Protein AF-A0A3D2JYX2-F1 (afdb_monomer_lite)

pLDDT: mean 95.69, std 4.82, range [62.22, 98.81]

Structure (mmCIF, N/CA/C/O backbone):
data_AF-A0A3D2JYX2-F1
#
_entry.id   AF-A0A3D2JYX2-F1
#
loop_
_atom_site.group_PDB
_atom_site.id
_atom_site.type_symbol
_atom_site.label_atom_id
_atom_site.label_alt_id
_atom_site.label_comp_id
_atom_site.label_asym_id
_atom_site.label_entity_id
_atom_site.label_seq_id
_atom_site.pdbx_PDB_ins_code
_atom_site.Cartn_x
_atom_site.Cartn_y
_atom_site.Cartn_z
_atom_site.occupancy
_atom_site.B_iso_or_equiv
_atom_site.auth_seq_id
_atom_site.auth_comp_id
_atom_site.auth_asym_id
_atom_site.auth_atom_id
_atom_site.pdbx_PDB_model_num
ATOM 1 N N . THR A 1 1 ? -21.319 0.648 23.312 1.00 62.22 1 THR A N 1
ATOM 2 C CA . THR A 1 1 ? -19.966 1.245 23.393 1.00 62.22 1 THR A CA 1
ATOM 3 C C . THR A 1 1 ? -19.353 1.214 22.010 1.00 62.22 1 THR A C 1
ATOM 5 O O . THR A 1 1 ? -19.536 0.214 21.325 1.00 62.22 1 THR A O 1
ATOM 8 N N . LYS A 1 2 ? -18.713 2.293 21.545 1.00 72.31 2 LYS A N 1
ATOM 9 C CA . LYS A 1 2 ? -18.040 2.293 20.235 1.00 72.31 2 LYS A CA 1
ATOM 10 C C . LYS A 1 2 ? -16.861 1.310 20.276 1.00 72.31 2 LYS A C 1
ATOM 12 O O . LYS A 1 2 ? -16.102 1.321 21.240 1.00 72.31 2 LYS A O 1
ATOM 17 N N . THR A 1 3 ? -16.742 0.431 19.281 1.00 85.88 3 THR A N 1
ATOM 18 C CA . THR A 1 3 ? -15.654 -0.558 19.218 1.00 85.88 3 THR A CA 1
ATOM 19 C C . THR A 1 3 ? -14.364 0.118 18.773 1.00 85.88 3 THR A C 1
ATOM 21 O O . THR A 1 3 ? -14.318 0.692 17.687 1.00 85.88 3 THR A O 1
ATOM 24 N N . ARG A 1 4 ? -13.319 0.023 19.596 1.00 93.50 4 ARG A N 1
ATOM 25 C CA . ARG A 1 4 ?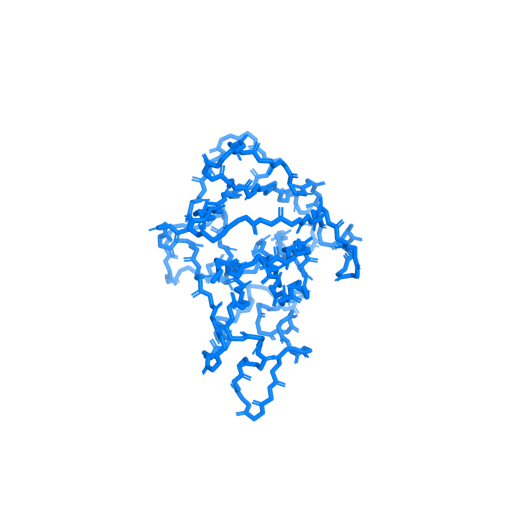 -11.962 0.442 19.233 1.00 93.50 4 ARG A CA 1
ATOM 26 C C . ARG A 1 4 ? -11.274 -0.662 18.444 1.00 93.50 4 ARG A C 1
ATOM 28 O O . ARG A 1 4 ? -11.486 -1.850 18.707 1.00 93.50 4 ARG A O 1
ATOM 35 N N . LEU A 1 5 ? -10.443 -0.270 17.488 1.00 96.25 5 LEU A N 1
ATOM 36 C CA . LEU A 1 5 ? -9.697 -1.200 16.647 1.00 96.25 5 LEU A CA 1
ATOM 37 C C . LEU A 1 5 ? -8.205 -0.938 16.794 1.00 96.25 5 LEU A C 1
ATOM 39 O O . LEU A 1 5 ? -7.778 0.213 16.802 1.00 96.25 5 LEU A O 1
ATOM 43 N N . ARG A 1 6 ? -7.408 -2.000 16.878 1.00 97.56 6 ARG A N 1
ATOM 44 C CA . ARG A 1 6 ? -5.966 -1.920 16.674 1.00 97.56 6 ARG A CA 1
ATOM 45 C C . ARG A 1 6 ? -5.701 -1.991 15.176 1.00 97.56 6 ARG A C 1
ATOM 47 O O . ARG A 1 6 ? -6.161 -2.930 14.528 1.00 97.56 6 ARG A O 1
ATOM 54 N N . VAL A 1 7 ? -4.988 -1.001 14.655 1.00 98.19 7 VAL A N 1
ATOM 55 C CA . VAL A 1 7 ? -4.578 -0.873 13.255 1.00 98.19 7 VAL A CA 1
ATOM 56 C C . VAL A 1 7 ? -3.090 -1.163 13.162 1.00 98.19 7 VAL A C 1
ATOM 58 O O . VAL A 1 7 ? -2.307 -0.505 13.845 1.00 98.19 7 VAL A O 1
ATOM 61 N N . GLN A 1 8 ? -2.712 -2.108 12.307 1.00 98.56 8 GLN A N 1
ATOM 62 C CA . GLN A 1 8 ? -1.318 -2.432 12.008 1.00 98.56 8 GLN A CA 1
ATOM 63 C C . GLN A 1 8 ? -1.048 -2.248 10.517 1.00 98.56 8 GLN A C 1
ATOM 65 O O . GLN A 1 8 ? -1.792 -2.773 9.690 1.00 98.56 8 GLN A O 1
ATOM 70 N N . VAL A 1 9 ? 0.001 -1.505 10.171 1.00 98.75 9 VAL A N 1
ATOM 71 C CA . VAL A 1 9 ? 0.367 -1.181 8.785 1.00 98.75 9 VAL A CA 1
ATOM 72 C C . VAL A 1 9 ? 1.719 -1.801 8.456 1.00 98.75 9 VAL A C 1
ATOM 74 O O . VAL A 1 9 ? 2.708 -1.532 9.133 1.00 98.75 9 VAL A O 1
ATOM 77 N N . SER A 1 10 ? 1.762 -2.599 7.393 1.00 98.56 10 SER A N 1
ATOM 78 C CA . SER A 1 10 ? 2.963 -3.285 6.892 1.00 98.56 10 SER A CA 1
ATOM 79 C C . SER A 1 10 ? 3.120 -3.061 5.390 1.00 98.56 10 SER A C 1
ATOM 81 O O . SER A 1 10 ? 2.122 -2.937 4.676 1.00 98.56 10 SER A O 1
ATOM 83 N N . VAL A 1 11 ? 4.359 -3.021 4.901 1.00 98.69 11 VAL A N 1
ATOM 84 C CA . VAL A 1 11 ? 4.650 -3.026 3.460 1.00 98.69 11 VAL A CA 1
ATOM 85 C C . VAL A 1 11 ? 4.907 -4.464 3.042 1.00 98.69 11 VAL A C 1
ATOM 87 O O . VAL A 1 11 ? 5.780 -5.113 3.599 1.00 98.69 11 VAL A O 1
ATOM 90 N N . ILE A 1 12 ? 4.134 -4.972 2.086 1.00 97.75 12 ILE A N 1
ATOM 91 C CA . ILE A 1 12 ? 4.269 -6.345 1.583 1.00 97.75 12 ILE A CA 1
ATOM 92 C C . ILE A 1 12 ? 5.290 -6.411 0.446 1.00 97.75 12 ILE A C 1
ATOM 94 O O . ILE A 1 12 ? 5.991 -7.409 0.313 1.00 97.75 12 ILE A O 1
ATOM 98 N N . GLY A 1 13 ? 5.362 -5.366 -0.379 1.00 98.06 13 GLY A N 1
ATOM 99 C CA . GLY A 1 13 ? 6.227 -5.361 -1.551 1.00 98.06 13 GLY A CA 1
ATOM 100 C C . GLY A 1 13 ? 6.408 -3.981 -2.168 1.00 98.06 13 GLY A C 1
ATOM 101 O O . GLY A 1 13 ? 5.573 -3.087 -2.006 1.00 98.06 13 GLY A O 1
ATOM 102 N N . VAL A 1 14 ? 7.524 -3.843 -2.878 1.00 98.38 14 VAL A N 1
ATOM 103 C CA . VAL A 1 14 ? 7.863 -2.738 -3.778 1.00 98.38 14 VAL A CA 1
ATOM 104 C C . VAL A 1 14 ? 8.552 -3.374 -4.979 1.00 98.38 14 VAL A C 1
ATOM 106 O O . VAL A 1 14 ? 9.649 -3.904 -4.838 1.00 98.38 14 VAL A O 1
ATOM 109 N N . GLY A 1 15 ? 7.904 -3.371 -6.140 1.00 96.69 15 GLY A N 1
ATOM 110 C CA . GLY A 1 15 ? 8.415 -4.023 -7.350 1.00 96.69 15 GLY A CA 1
ATOM 111 C C . GLY A 1 15 ? 8.859 -3.058 -8.448 1.00 96.69 15 GLY A C 1
ATOM 112 O O . GLY A 1 15 ? 8.929 -3.454 -9.607 1.00 96.69 15 GLY A O 1
ATOM 113 N N . ILE A 1 16 ? 9.178 -1.806 -8.102 1.00 96.38 16 ILE A N 1
ATOM 114 C CA . ILE A 1 16 ? 9.657 -0.824 -9.081 1.00 96.38 16 ILE A CA 1
ATOM 115 C C . ILE A 1 16 ? 11.067 -1.209 -9.533 1.00 96.38 16 ILE A C 1
ATOM 117 O O . ILE A 1 16 ? 12.036 -1.016 -8.793 1.00 96.38 16 ILE A O 1
ATOM 121 N N . THR A 1 17 ? 11.201 -1.707 -10.760 1.00 95.25 17 THR A N 1
ATOM 122 C CA . THR A 1 17 ? 12.507 -1.964 -11.378 1.00 95.25 17 THR A CA 1
ATOM 123 C C . THR A 1 17 ? 12.551 -1.494 -12.824 1.00 95.25 17 THR A C 1
ATOM 125 O O . THR A 1 17 ? 11.527 -1.464 -13.503 1.00 95.25 17 THR A O 1
ATOM 128 N N . ASP A 1 18 ? 13.747 -1.217 -13.340 1.00 93.00 18 ASP A N 1
ATOM 129 C CA . ASP A 1 18 ? 13.944 -1.120 -14.789 1.00 93.00 18 ASP A CA 1
ATOM 130 C C . ASP A 1 18 ? 14.075 -2.510 -15.449 1.00 93.00 18 ASP A C 1
ATOM 132 O O . ASP A 1 18 ? 14.002 -3.559 -14.797 1.00 93.00 18 ASP A O 1
ATOM 136 N N . GLN A 1 19 ? 14.288 -2.501 -16.767 1.00 91.31 19 GLN A N 1
ATOM 137 C CA . GLN A 1 19 ? 14.507 -3.695 -17.590 1.00 91.31 19 GLN A CA 1
ATOM 138 C C . GLN A 1 19 ? 15.790 -4.469 -17.249 1.00 91.31 19 GLN A C 1
ATOM 140 O O . GLN A 1 19 ? 15.948 -5.605 -17.686 1.00 91.31 19 GLN A O 1
ATOM 145 N N . TYR A 1 20 ? 16.710 -3.864 -16.494 1.00 95.12 20 TYR A N 1
ATOM 146 C CA . TYR A 1 20 ? 17.970 -4.470 -16.063 1.00 95.12 20 TYR A CA 1
ATOM 147 C C . TYR A 1 20 ? 17.905 -4.987 -14.619 1.00 95.12 20 TYR A C 1
ATOM 149 O O . TYR A 1 20 ? 18.909 -5.470 -14.097 1.00 95.12 20 TYR A O 1
ATOM 157 N N . GLY A 1 21 ? 16.744 -4.880 -13.962 1.00 93.94 21 GLY A N 1
ATOM 158 C CA . GLY A 1 21 ? 16.556 -5.305 -12.576 1.00 93.94 21 GLY A CA 1
ATOM 159 C C . GLY A 1 21 ? 17.072 -4.309 -11.543 1.00 93.94 21 GLY A C 1
ATOM 160 O O . GLY A 1 21 ? 17.153 -4.646 -10.363 1.00 93.94 21 GLY A O 1
ATOM 161 N N . ARG A 1 22 ? 17.405 -3.074 -11.937 1.00 96.44 22 ARG A N 1
ATOM 162 C CA . ARG A 1 22 ? 17.732 -2.025 -10.970 1.00 96.44 22 ARG A CA 1
ATOM 163 C C . ARG A 1 22 ? 16.465 -1.615 -10.237 1.00 96.44 22 ARG A C 1
ATOM 165 O O . ARG A 1 22 ? 15.513 -1.163 -10.867 1.00 96.44 22 ARG A O 1
ATOM 172 N N . GLU A 1 23 ? 16.479 -1.725 -8.914 1.00 97.31 23 GLU A N 1
ATOM 173 C CA . GLU A 1 23 ? 15.350 -1.311 -8.085 1.00 97.31 23 GLU A CA 1
ATOM 174 C C . GLU A 1 23 ? 15.298 0.208 -7.884 1.00 97.31 23 GLU A C 1
ATOM 176 O O . GLU A 1 23 ? 16.330 0.885 -7.777 1.00 97.31 23 GLU A O 1
ATOM 181 N N . TYR A 1 24 ? 14.080 0.732 -7.753 1.00 97.94 24 TYR A N 1
ATOM 182 C CA . TYR A 1 24 ? 13.820 2.132 -7.447 1.00 97.94 24 TYR A CA 1
ATOM 183 C C . TYR A 1 24 ? 12.956 2.280 -6.192 1.00 97.94 24 TYR A C 1
ATOM 185 O O . TYR A 1 24 ? 12.090 1.447 -5.923 1.00 97.94 24 TYR A O 1
ATOM 193 N N . PRO A 1 25 ? 13.193 3.330 -5.388 1.00 98.44 25 PRO A N 1
ATOM 194 C CA . PRO A 1 25 ? 12.526 3.449 -4.105 1.00 98.44 25 PRO A CA 1
ATOM 195 C C . PRO A 1 25 ? 11.094 3.962 -4.254 1.00 98.44 25 PRO A C 1
ATOM 197 O O . PRO A 1 25 ? 10.865 5.008 -4.858 1.00 98.44 25 PRO A O 1
ATOM 200 N N . ALA A 1 26 ? 10.132 3.301 -3.620 1.00 98.62 26 ALA A N 1
ATOM 201 C CA . ALA A 1 26 ? 8.809 3.867 -3.381 1.00 98.62 26 ALA A CA 1
ATOM 202 C C . ALA A 1 26 ? 8.828 4.741 -2.118 1.00 98.62 26 ALA A C 1
ATOM 204 O O . ALA A 1 26 ? 9.670 4.570 -1.234 1.00 98.62 26 ALA A O 1
ATOM 205 N N . ARG A 1 27 ? 7.868 5.660 -2.001 1.00 98.81 27 ARG A N 1
ATOM 206 C CA . ARG A 1 27 ? 7.565 6.375 -0.758 1.00 98.81 27 ARG A CA 1
ATOM 207 C C . ARG A 1 27 ? 6.071 6.358 -0.496 1.00 98.81 27 ARG A C 1
ATOM 209 O O . ARG A 1 27 ? 5.307 6.759 -1.369 1.00 98.81 27 ARG A O 1
ATOM 216 N N . SER A 1 28 ? 5.668 5.957 0.705 1.00 98.75 28 SER A N 1
ATOM 217 C CA . SER A 1 28 ? 4.262 5.753 1.052 1.00 98.75 28 SER A CA 1
ATOM 218 C C . SER A 1 28 ? 3.866 6.330 2.409 1.00 98.75 28 SER A C 1
ATOM 220 O O . SER A 1 28 ? 4.690 6.518 3.312 1.00 98.75 28 SER A O 1
ATOM 222 N N . TYR A 1 29 ? 2.574 6.630 2.526 1.00 98.75 29 TYR A N 1
ATOM 223 C CA . TYR A 1 29 ? 1.951 7.260 3.678 1.00 98.75 29 TYR A CA 1
ATOM 224 C C . TYR A 1 29 ? 0.551 6.693 3.928 1.00 98.75 29 TYR A C 1
ATOM 226 O O . TYR A 1 29 ? -0.169 6.320 2.999 1.00 98.75 29 TYR A O 1
ATOM 234 N N . ILE A 1 30 ? 0.144 6.729 5.194 1.00 98.50 30 ILE A N 1
ATOM 235 C CA . ILE A 1 30 ? -1.241 6.543 5.627 1.00 98.50 30 ILE A CA 1
ATOM 236 C C . ILE A 1 30 ? -1.690 7.813 6.342 1.00 98.50 30 ILE A C 1
ATOM 238 O O . ILE A 1 30 ? -0.952 8.382 7.141 1.00 98.50 30 ILE A O 1
ATOM 242 N N . HIS A 1 31 ? -2.904 8.266 6.061 1.00 98.38 31 HIS A N 1
ATOM 243 C CA . HIS A 1 31 ? -3.535 9.382 6.750 1.00 98.38 31 HIS A CA 1
ATOM 244 C C . HIS A 1 31 ? -4.628 8.886 7.674 1.00 98.38 31 HIS A C 1
ATOM 246 O O . HIS A 1 31 ? -5.498 8.132 7.245 1.00 98.38 31 HIS A O 1
ATOM 252 N N . TYR A 1 32 ? -4.634 9.400 8.895 1.00 97.94 32 TYR A N 1
ATOM 253 C CA . TYR A 1 32 ? -5.719 9.240 9.854 1.00 97.94 32 TYR A CA 1
ATOM 254 C C . TYR A 1 32 ? -6.445 10.580 9.963 1.00 97.94 32 TYR A C 1
ATOM 256 O O . TYR A 1 32 ? -5.800 11.601 10.196 1.00 97.94 32 TYR A O 1
ATOM 264 N N . SER A 1 33 ? -7.767 10.610 9.806 1.00 97.62 33 SER A N 1
ATOM 265 C CA . SER A 1 33 ? -8.584 11.816 10.027 1.00 97.62 33 SER A CA 1
ATOM 266 C C . SER A 1 33 ? -8.283 12.567 11.331 1.00 97.62 33 SER A C 1
ATOM 268 O O . SER A 1 33 ? -8.387 13.789 11.352 1.00 97.62 33 SER A O 1
ATOM 270 N N . SER A 1 34 ? -7.869 11.869 12.389 1.00 96.06 34 SER A N 1
ATOM 271 C CA . SER A 1 34 ? -7.530 12.456 13.689 1.00 96.06 34 SER A CA 1
ATOM 272 C C . SER A 1 34 ? -6.076 12.917 13.845 1.00 96.06 34 SER A C 1
ATOM 274 O O . SER A 1 34 ? -5.769 13.582 14.834 1.00 96.06 34 SER A O 1
ATOM 276 N N . GLN A 1 35 ? -5.162 12.557 12.934 1.00 95.12 35 GLN A N 1
ATOM 277 C CA . GLN A 1 35 ? -3.713 12.807 13.087 1.00 95.12 35 GLN A CA 1
ATOM 278 C C . GLN A 1 35 ? -3.025 13.372 11.837 1.00 95.12 35 GLN A C 1
ATOM 280 O O . GLN A 1 35 ? -1.893 13.841 11.921 1.00 95.12 35 GLN A O 1
ATOM 285 N N . GLY A 1 36 ? -3.672 13.333 10.675 1.00 97.75 36 GLY A N 1
ATOM 286 C CA . GLY A 1 36 ? -3.053 13.700 9.408 1.00 97.75 36 GLY A CA 1
ATOM 287 C C . GLY A 1 36 ? -2.216 12.573 8.797 1.00 97.75 36 GLY A C 1
ATOM 288 O O . GLY A 1 36 ? -2.380 11.392 9.117 1.00 97.75 36 GLY A O 1
ATOM 289 N N . TRP A 1 37 ? -1.334 12.949 7.867 1.00 98.31 37 TRP A N 1
ATOM 290 C CA . TRP A 1 37 ? -0.459 12.034 7.130 1.00 98.31 37 TRP A CA 1
ATOM 291 C C . TRP A 1 37 ? 0.710 11.548 7.989 1.00 98.31 37 TRP A C 1
ATOM 293 O O . TRP A 1 37 ? 1.476 12.347 8.524 1.00 98.31 37 TRP A O 1
ATOM 303 N N . LYS A 1 38 ? 0.904 10.232 8.036 1.00 98.00 38 LYS A N 1
ATOM 304 C CA . LYS A 1 38 ? 2.056 9.563 8.635 1.00 98.00 38 LYS A CA 1
ATOM 305 C C . LYS A 1 38 ? 2.832 8.804 7.570 1.00 98.00 38 LYS A C 1
ATOM 307 O O . LYS A 1 38 ? 2.262 8.092 6.746 1.00 98.00 38 LYS A O 1
ATOM 312 N N . HIS A 1 39 ? 4.148 8.978 7.599 1.00 98.44 39 HIS A N 1
ATOM 313 C CA . HIS A 1 39 ? 5.074 8.226 6.761 1.00 98.44 39 HIS A CA 1
ATOM 314 C C . HIS A 1 39 ? 5.057 6.742 7.140 1.00 98.44 39 HIS A C 1
ATOM 316 O O . HIS A 1 39 ? 5.055 6.415 8.325 1.00 98.44 39 HIS A O 1
ATOM 322 N N . VAL A 1 40 ? 5.026 5.868 6.133 1.00 98.50 40 VAL A N 1
ATOM 323 C CA . VAL A 1 40 ? 5.079 4.412 6.311 1.00 98.50 40 VAL A CA 1
ATOM 324 C C . VAL A 1 40 ? 6.442 3.897 5.874 1.00 98.50 40 VAL A C 1
ATOM 326 O O . VAL A 1 40 ? 7.174 3.353 6.687 1.00 98.50 40 VAL A O 1
ATOM 329 N N . PHE A 1 41 ? 6.820 4.103 4.611 1.00 98.69 41 PHE A N 1
ATOM 330 C CA . PHE A 1 41 ? 8.047 3.523 4.065 1.00 98.69 41 PHE A CA 1
ATOM 331 C C . PHE A 1 41 ? 8.698 4.424 3.019 1.00 98.69 41 PHE A C 1
ATOM 333 O O . PHE A 1 41 ? 8.021 5.176 2.316 1.00 98.69 41 PHE A O 1
ATOM 340 N N . THR A 1 42 ? 10.029 4.405 2.964 1.00 98.69 42 THR A N 1
ATOM 341 C CA . THR A 1 42 ? 10.818 4.901 1.829 1.00 98.69 42 THR A CA 1
ATOM 342 C C . THR A 1 42 ? 11.902 3.868 1.560 1.00 98.69 42 THR A C 1
ATOM 344 O O . THR A 1 42 ? 12.748 3.668 2.429 1.00 98.69 42 THR A O 1
ATOM 347 N N . GLY A 1 43 ? 11.895 3.235 0.393 1.00 98.56 43 GLY A N 1
ATOM 348 C CA . GLY A 1 43 ? 12.878 2.201 0.074 1.00 98.56 43 GLY A CA 1
ATOM 349 C C . GLY A 1 43 ? 12.508 1.369 -1.146 1.00 98.56 43 GLY A C 1
ATOM 350 O O . GLY A 1 43 ? 11.450 1.570 -1.746 1.00 98.56 43 GLY A O 1
ATOM 351 N N . THR A 1 44 ? 13.406 0.469 -1.524 1.00 98.56 44 THR A N 1
ATOM 352 C CA . THR A 1 44 ? 13.266 -0.457 -2.653 1.00 98.56 44 THR A CA 1
ATOM 353 C C . THR A 1 44 ? 12.704 -1.815 -2.217 1.00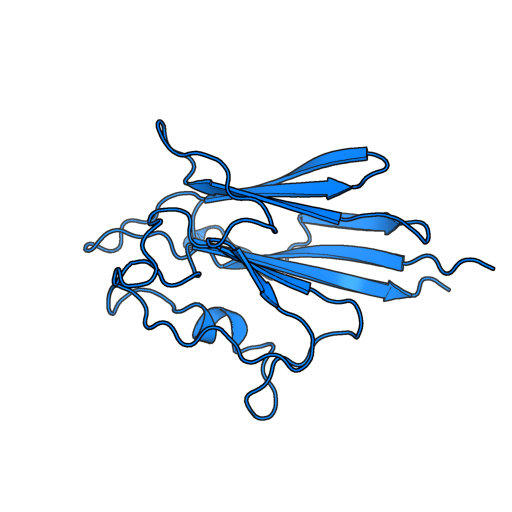 98.56 44 THR A C 1
ATOM 355 O O . THR A 1 44 ? 12.506 -2.055 -1.024 1.00 98.56 44 THR A O 1
ATOM 358 N N . GLY A 1 45 ? 12.455 -2.712 -3.179 1.00 97.62 45 GLY A N 1
ATOM 359 C CA . GLY A 1 45 ? 11.950 -4.067 -2.931 1.00 97.62 45 GLY A CA 1
ATOM 360 C C . GLY A 1 45 ? 12.821 -4.882 -1.980 1.00 97.62 45 GLY A C 1
ATOM 361 O O . GLY A 1 45 ? 12.314 -5.425 -1.001 1.00 97.62 45 GLY A O 1
ATOM 362 N N . SER A 1 46 ? 14.138 -4.883 -2.191 1.00 97.69 46 SER A N 1
ATOM 363 C CA . SER A 1 46 ? 15.103 -5.570 -1.320 1.00 97.69 46 SER A CA 1
ATOM 364 C C . SER A 1 46 ? 15.149 -5.059 0.126 1.00 97.69 46 SER A C 1
ATOM 366 O O . SER A 1 46 ? 15.699 -5.732 0.996 1.00 97.69 46 SER A O 1
ATOM 368 N N . GLN A 1 47 ? 14.570 -3.887 0.405 1.00 98.44 47 GLN A N 1
ATOM 369 C CA . GLN A 1 47 ? 14.513 -3.289 1.741 1.00 98.44 47 GLN A CA 1
ATOM 370 C C . GLN A 1 47 ? 13.184 -3.555 2.463 1.00 98.44 47 GLN A C 1
ATOM 372 O O . GLN A 1 47 ? 13.007 -3.106 3.598 1.00 98.44 47 GLN A O 1
ATOM 377 N N . VAL A 1 48 ? 12.235 -4.237 1.817 1.00 98.44 48 VAL A N 1
ATOM 378 C CA . VAL A 1 48 ? 10.939 -4.563 2.414 1.00 98.44 48 VAL A CA 1
ATOM 379 C C . VAL A 1 48 ? 11.089 -5.716 3.404 1.00 98.44 48 VAL A C 1
ATOM 381 O O . VAL A 1 48 ? 11.510 -6.812 3.044 1.00 98.44 48 VAL A O 1
ATOM 384 N N . ASP A 1 49 ? 10.657 -5.479 4.642 1.00 97.88 49 ASP A N 1
ATOM 385 C CA . ASP A 1 49 ? 10.384 -6.525 5.626 1.00 97.88 49 ASP A CA 1
ATOM 386 C C . ASP A 1 49 ? 8.861 -6.643 5.822 1.00 97.88 49 ASP A C 1
ATOM 388 O O . ASP A 1 49 ? 8.263 -5.801 6.504 1.00 97.88 49 ASP A O 1
ATOM 392 N N . PRO A 1 50 ? 8.207 -7.679 5.259 1.00 96.56 50 PRO A N 1
ATOM 393 C CA . PRO A 1 50 ? 6.756 -7.833 5.344 1.00 96.56 50 PRO A CA 1
ATOM 394 C C . PRO A 1 50 ? 6.260 -8.188 6.751 1.00 96.56 50 PRO A C 1
ATOM 396 O O . PRO A 1 50 ? 5.049 -8.204 6.987 1.00 96.56 50 PRO A O 1
ATOM 399 N N . THR A 1 51 ? 7.165 -8.486 7.688 1.00 96.31 51 THR A N 1
ATOM 400 C CA . THR A 1 51 ? 6.834 -8.757 9.091 1.00 96.31 51 THR A CA 1
ATOM 401 C C . THR A 1 51 ? 6.885 -7.503 9.965 1.00 96.31 51 THR A C 1
ATOM 403 O O . THR A 1 51 ? 6.360 -7.514 11.080 1.00 96.31 51 THR A O 1
ATOM 406 N N . HIS A 1 52 ? 7.456 -6.406 9.458 1.00 97.94 52 HIS A N 1
ATOM 407 C CA . HIS A 1 52 ? 7.564 -5.150 10.185 1.00 97.94 52 HIS A CA 1
ATOM 408 C C . HIS A 1 52 ? 6.261 -4.341 10.136 1.00 97.94 52 HIS A C 1
ATOM 410 O O . HIS A 1 52 ? 5.689 -4.084 9.071 1.00 97.94 52 HIS A O 1
ATOM 416 N N . PHE A 1 53 ? 5.818 -3.871 11.304 1.00 98.31 53 PHE A N 1
ATOM 417 C CA . PHE A 1 53 ? 4.717 -2.918 11.417 1.00 98.31 53 PHE A CA 1
ATOM 418 C C . PHE A 1 53 ? 5.263 -1.492 11.537 1.00 98.31 53 PHE A C 1
ATOM 420 O O . PHE A 1 53 ? 5.751 -1.088 12.589 1.00 98.31 53 PHE A O 1
ATOM 427 N N . TYR A 1 54 ? 5.136 -0.716 10.462 1.00 97.88 54 TYR A N 1
ATOM 42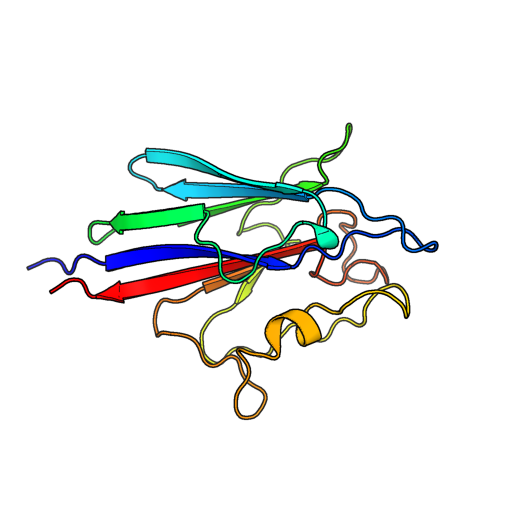8 C CA . TYR A 1 54 ? 5.519 0.703 10.411 1.00 97.88 54 TYR A CA 1
ATOM 429 C C . TYR A 1 54 ? 4.533 1.607 11.167 1.00 97.88 54 TYR A C 1
ATOM 431 O O . TYR A 1 54 ? 4.847 2.737 11.552 1.00 97.88 54 TYR A O 1
ATOM 439 N N . ASP A 1 55 ? 3.317 1.111 11.389 1.00 97.94 55 ASP A N 1
ATOM 440 C CA . ASP A 1 55 ? 2.368 1.703 12.317 1.00 97.94 55 ASP A CA 1
ATOM 441 C C . ASP A 1 55 ? 1.635 0.608 13.080 1.00 97.94 55 ASP A C 1
ATOM 443 O O . ASP A 1 55 ? 1.245 -0.406 12.502 1.00 97.94 55 ASP A O 1
ATOM 447 N N . ASP A 1 56 ? 1.441 0.832 14.372 1.00 97.88 56 ASP A N 1
ATOM 448 C CA . ASP A 1 56 ? 0.712 -0.055 15.265 1.00 97.88 56 ASP A CA 1
ATOM 449 C C . ASP A 1 56 ? 0.067 0.796 16.359 1.00 97.88 56 ASP A C 1
ATOM 451 O O . ASP A 1 56 ? 0.754 1.391 17.193 1.00 97.88 56 ASP A O 1
ATOM 455 N N . ARG A 1 57 ? -1.258 0.933 16.312 1.00 95.94 57 ARG A N 1
ATOM 456 C CA . ARG A 1 57 ? -1.988 1.836 17.209 1.00 95.94 57 ARG A CA 1
ATOM 457 C C . ARG A 1 57 ? -3.428 1.414 17.422 1.00 95.94 57 ARG A C 1
ATOM 459 O O . ARG A 1 57 ? -3.970 0.622 16.662 1.00 95.94 57 ARG A O 1
ATOM 466 N N . ILE A 1 58 ? -4.077 2.033 18.402 1.00 97.25 58 ILE A N 1
ATOM 467 C CA . ILE A 1 58 ? -5.526 1.947 18.599 1.00 97.25 58 ILE A CA 1
ATOM 468 C C . ILE A 1 58 ? -6.187 3.171 17.958 1.00 97.25 58 ILE A C 1
ATOM 470 O O . ILE A 1 58 ? -5.708 4.291 18.130 1.00 97.25 58 ILE A O 1
ATOM 474 N N . VAL A 1 59 ? -7.282 2.955 17.231 1.00 95.69 59 VAL A N 1
ATOM 475 C CA . VAL A 1 59 ? -8.136 4.009 16.671 1.00 95.69 59 VAL A CA 1
ATOM 476 C C . VAL A 1 59 ? -9.559 3.895 17.208 1.00 95.69 59 VAL A C 1
ATOM 478 O O . VAL A 1 59 ? -10.058 2.800 17.501 1.00 95.69 59 VAL A O 1
ATOM 481 N N . GLU A 1 60 ? -10.215 5.044 17.317 1.00 94.19 60 GLU A N 1
ATOM 482 C CA . GLU A 1 60 ? -11.616 5.141 17.709 1.00 94.19 60 GLU A CA 1
ATOM 483 C C . GLU A 1 60 ? -12.550 4.834 16.531 1.00 94.19 60 GLU A C 1
ATOM 485 O O . GLU A 1 60 ? -12.197 4.978 15.357 1.00 94.19 60 GLU A O 1
ATOM 490 N N . ALA A 1 61 ? -13.782 4.417 16.834 1.00 91.38 61 ALA A N 1
ATOM 491 C CA . ALA A 1 61 ? -14.769 4.176 15.788 1.00 91.38 61 ALA A CA 1
ATOM 492 C C . ALA A 1 61 ? -15.107 5.476 15.037 1.00 91.38 61 ALA A C 1
ATOM 494 O O . ALA A 1 61 ? -15.446 6.489 15.656 1.00 91.38 61 ALA A O 1
ATOM 495 N N . GLY A 1 62 ? -15.097 5.405 13.704 1.00 91.81 62 GLY A N 1
ATOM 496 C CA . GLY A 1 62 ? -15.314 6.549 12.811 1.00 91.81 62 GLY A CA 1
ATOM 497 C C . GLY A 1 62 ? -14.028 7.134 12.220 1.00 91.81 62 GLY A C 1
ATOM 498 O O . GLY A 1 62 ? -14.114 8.020 11.375 1.00 91.81 62 GLY A O 1
ATOM 499 N N . GLU A 1 63 ? -12.855 6.630 12.615 1.00 94.81 63 GLU A N 1
ATOM 500 C CA . GLU A 1 63 ? -11.582 7.015 12.005 1.00 94.81 63 GLU A CA 1
ATOM 501 C C . GLU A 1 63 ? -11.581 6.717 10.497 1.00 94.81 63 GLU A C 1
ATOM 503 O O . GLU A 1 63 ? -11.853 5.594 10.067 1.00 94.81 63 GLU A O 1
ATOM 508 N N . THR A 1 64 ? -11.259 7.726 9.688 1.00 95.50 64 THR A N 1
ATOM 509 C CA . THR A 1 64 ? -11.097 7.571 8.239 1.00 95.50 64 THR A CA 1
ATOM 510 C C . THR A 1 64 ? -9.624 7.438 7.892 1.00 95.50 64 THR A C 1
ATOM 512 O O . THR A 1 64 ? -8.816 8.310 8.222 1.00 95.50 64 THR A O 1
ATOM 515 N N . LEU A 1 65 ? -9.299 6.368 7.170 1.00 96.75 65 LEU A N 1
ATOM 516 C CA . LEU A 1 65 ? -7.971 6.111 6.629 1.00 96.75 65 LEU A CA 1
ATOM 517 C C . LEU A 1 65 ? -7.897 6.523 5.160 1.00 96.75 65 LEU A C 1
ATOM 519 O O . LEU A 1 65 ? -8.816 6.242 4.393 1.00 96.75 65 LEU A O 1
ATOM 523 N N . ARG A 1 66 ? -6.790 7.155 4.769 1.00 98.06 66 ARG A N 1
ATOM 524 C CA . ARG A 1 66 ? -6.428 7.377 3.359 1.00 98.06 66 ARG A CA 1
ATOM 525 C C . ARG A 1 66 ? -5.011 6.894 3.102 1.00 98.06 66 ARG A C 1
ATOM 527 O O . ARG A 1 66 ? -4.209 6.802 4.031 1.00 98.06 66 ARG A O 1
ATOM 534 N N . PHE A 1 67 ? -4.704 6.618 1.845 1.00 98.62 67 PHE A N 1
ATOM 535 C CA . PHE A 1 67 ? -3.386 6.174 1.403 1.00 98.62 67 PHE A CA 1
ATOM 536 C C . PHE A 1 67 ? -2.814 7.152 0.381 1.00 98.62 67 PHE A C 1
ATOM 538 O O . PHE A 1 67 ? -3.562 7.747 -0.396 1.00 98.62 67 PHE A O 1
ATOM 545 N N . ALA A 1 68 ? -1.491 7.304 0.391 1.00 98.69 68 ALA A N 1
ATOM 546 C CA . ALA A 1 68 ? -0.760 7.984 -0.665 1.00 98.69 68 ALA A CA 1
ATOM 547 C C . ALA A 1 68 ? 0.595 7.318 -0.906 1.00 98.69 68 ALA A C 1
ATOM 549 O O . ALA A 1 68 ? 1.283 6.946 0.048 1.00 98.69 68 ALA A O 1
ATOM 550 N N . ALA A 1 69 ? 1.021 7.242 -2.163 1.00 98.69 69 ALA A N 1
ATOM 551 C CA . ALA A 1 69 ? 2.373 6.825 -2.509 1.00 98.69 69 ALA A CA 1
ATOM 552 C C . ALA A 1 69 ? 2.895 7.481 -3.788 1.00 98.69 69 ALA A C 1
ATOM 554 O O . ALA A 1 69 ? 2.127 7.989 -4.599 1.00 98.69 69 ALA A O 1
ATOM 555 N N . LYS A 1 70 ? 4.218 7.482 -3.951 1.00 98.44 70 LYS A N 1
ATOM 556 C CA . LYS A 1 70 ? 4.921 7.944 -5.153 1.00 98.44 70 LYS A CA 1
ATOM 557 C C . LYS A 1 70 ? 6.199 7.144 -5.377 1.00 98.44 70 LYS A C 1
ATOM 559 O O . LYS A 1 70 ? 6.798 6.664 -4.413 1.00 98.44 70 LYS A O 1
ATOM 564 N N . LEU A 1 71 ? 6.681 7.112 -6.615 1.00 98.19 71 LEU A N 1
ATOM 565 C CA . LEU A 1 71 ? 8.088 6.825 -6.882 1.00 98.19 71 LEU A CA 1
ATOM 566 C C . LEU A 1 71 ? 8.940 7.931 -6.236 1.00 98.19 71 LEU A C 1
ATOM 568 O O . LEU A 1 71 ? 8.700 9.125 -6.441 1.00 98.19 71 LEU A O 1
ATOM 572 N N . TYR A 1 72 ? 9.931 7.566 -5.425 1.00 98.06 72 TYR A N 1
ATOM 573 C CA . TYR A 1 72 ? 10.790 8.502 -4.702 1.00 98.06 72 TYR A CA 1
ATOM 574 C C . TYR A 1 72 ? 11.922 9.038 -5.588 1.00 98.06 72 TYR A C 1
ATOM 576 O O . TYR A 1 72 ? 13.109 8.863 -5.328 1.00 98.06 72 TYR A O 1
ATOM 584 N N . MET A 1 73 ? 11.520 9.725 -6.656 1.00 96.50 73 MET A N 1
ATOM 585 C CA . MET A 1 73 ? 12.388 10.444 -7.581 1.00 96.50 73 MET A CA 1
ATOM 586 C C . MET A 1 73 ? 11.787 11.817 -7.913 1.00 96.50 73 MET A C 1
ATOM 588 O O . MET A 1 73 ? 10.599 12.081 -7.680 1.00 96.50 73 MET A O 1
ATOM 592 N N . GLY A 1 74 ? 12.623 12.720 -8.430 1.00 94.94 74 GLY A N 1
ATOM 593 C CA . GLY A 1 74 ? 12.164 14.011 -8.946 1.00 94.94 74 GLY A CA 1
ATOM 594 C C . GLY A 1 74 ? 11.180 13.824 -10.105 1.00 94.94 74 GLY A C 1
ATOM 595 O O . GLY A 1 74 ? 11.345 12.913 -10.907 1.00 94.94 74 GLY A O 1
ATOM 596 N N . GLY A 1 75 ? 10.147 14.669 -10.176 1.00 92.56 75 GLY A N 1
ATOM 597 C CA . GLY A 1 75 ? 9.151 14.648 -11.258 1.00 92.56 75 GLY A CA 1
ATOM 598 C C . GLY A 1 75 ? 7.953 13.709 -11.059 1.00 92.56 75 GLY A C 1
ATOM 599 O O . GLY A 1 75 ? 6.994 13.811 -11.815 1.00 92.56 75 GLY A O 1
ATOM 600 N N . TYR A 1 76 ? 7.956 12.854 -10.029 1.00 95.62 76 TYR A N 1
ATOM 601 C CA . TYR A 1 76 ? 6.843 11.937 -9.749 1.00 95.62 76 TYR A CA 1
ATOM 602 C C . TYR A 1 76 ? 5.882 12.484 -8.683 1.00 95.62 76 TYR A C 1
ATOM 604 O O . TYR A 1 76 ? 6.303 12.915 -7.597 1.00 95.62 76 TYR A O 1
ATOM 612 N N . ASN A 1 77 ? 4.587 12.434 -9.004 1.00 96.50 77 ASN A N 1
ATOM 613 C CA . ASN A 1 77 ? 3.480 12.876 -8.153 1.00 96.50 77 ASN A CA 1
ATOM 614 C C . ASN A 1 77 ? 3.006 11.769 -7.202 1.00 96.50 77 ASN A C 1
ATOM 616 O O . ASN A 1 77 ? 3.339 10.600 -7.375 1.00 96.50 77 ASN A O 1
ATOM 620 N N . TYR A 1 78 ? 2.224 12.157 -6.192 1.00 98.06 78 TYR A N 1
ATOM 621 C CA . TYR A 1 78 ? 1.520 11.205 -5.337 1.00 98.06 78 TYR A CA 1
ATOM 622 C C . TYR A 1 78 ? 0.261 10.672 -6.023 1.00 98.06 78 TYR A C 1
ATOM 624 O O . TYR A 1 78 ? -0.513 11.441 -6.592 1.00 98.06 78 TYR A O 1
ATOM 632 N N . PHE A 1 79 ? 0.039 9.370 -5.878 1.00 98.38 79 PHE A N 1
ATOM 633 C CA . PHE A 1 79 ? -1.228 8.700 -6.129 1.00 98.38 79 PHE A CA 1
ATOM 634 C C . PHE A 1 79 ? -1.911 8.399 -4.800 1.00 98.38 79 PHE A C 1
ATOM 636 O O . PHE A 1 79 ? -1.260 7.975 -3.845 1.00 98.38 79 PHE A O 1
ATOM 643 N N . TYR A 1 80 ? -3.218 8.628 -4.750 1.00 98.25 80 TYR A N 1
ATOM 644 C CA . TYR A 1 80 ? -4.066 8.468 -3.567 1.00 98.25 80 TYR A CA 1
ATOM 645 C C . TYR A 1 80 ? -5.004 7.271 -3.736 1.00 98.25 80 TYR A C 1
ATOM 647 O O . TYR A 1 80 ? -5.154 6.770 -4.847 1.00 98.25 80 TYR A O 1
ATOM 655 N N . ASN A 1 81 ? -5.667 6.809 -2.672 1.00 96.75 81 ASN A N 1
ATOM 656 C CA . ASN A 1 81 ? -6.566 5.646 -2.756 1.00 96.75 81 ASN A CA 1
ATOM 657 C C . ASN A 1 81 ? -7.738 5.808 -3.744 1.00 96.75 81 ASN A C 1
ATOM 659 O O . ASN A 1 81 ? -8.339 4.808 -4.120 1.00 96.75 81 ASN A O 1
ATOM 663 N N . GLU A 1 82 ? -8.082 7.030 -4.149 1.00 95.94 82 GLU A N 1
ATOM 664 C CA . GLU A 1 82 ? -9.087 7.319 -5.180 1.00 95.94 82 GLU A CA 1
ATOM 665 C C . GLU A 1 82 ? -8.500 7.404 -6.601 1.00 95.94 82 GLU A C 1
ATOM 667 O O . GLU A 1 82 ? -9.241 7.559 -7.568 1.00 95.94 82 GLU A O 1
ATOM 672 N N . SER A 1 83 ? -7.174 7.348 -6.748 1.00 97.12 83 SER A N 1
ATOM 673 C CA . SER A 1 83 ? -6.517 7.381 -8.056 1.00 97.12 83 SER A CA 1
ATOM 674 C C . SER A 1 83 ? -6.714 6.054 -8.785 1.00 97.12 83 SER A C 1
ATOM 676 O O . SER A 1 83 ? -6.596 4.997 -8.177 1.00 97.12 83 SER A O 1
ATOM 678 N N . ASN A 1 84 ? -6.891 6.092 -10.109 1.00 95.81 84 ASN A N 1
ATOM 679 C CA . ASN A 1 84 ? -6.972 4.878 -10.943 1.00 95.81 84 ASN A CA 1
ATOM 680 C C . ASN A 1 84 ? -5.723 3.981 -10.832 1.00 95.81 84 ASN A C 1
ATOM 682 O O . ASN A 1 84 ? -5.779 2.783 -11.086 1.00 95.81 84 ASN A O 1
ATOM 686 N N . ASN A 1 85 ? -4.607 4.582 -10.430 1.00 97.25 85 ASN A N 1
ATOM 687 C CA . ASN A 1 85 ? -3.325 3.958 -10.140 1.00 97.25 85 ASN A CA 1
ATOM 688 C C . ASN A 1 85 ? -3.285 3.153 -8.837 1.00 97.25 85 ASN A C 1
ATOM 690 O O . ASN A 1 85 ? -2.276 2.515 -8.562 1.00 97.25 85 ASN A O 1
ATOM 694 N N . VAL A 1 86 ? -4.329 3.204 -8.009 1.00 98.12 86 VAL A N 1
ATOM 695 C CA . VAL A 1 86 ? -4.372 2.502 -6.727 1.00 98.12 86 VAL A CA 1
ATOM 696 C C . VAL A 1 86 ? -5.589 1.600 -6.685 1.00 98.12 86 VAL A C 1
ATOM 698 O O . VAL A 1 86 ? -6.731 2.045 -6.783 1.00 98.12 86 VAL A O 1
ATOM 701 N N . LYS A 1 87 ? -5.348 0.310 -6.463 1.00 97.81 87 LYS A N 1
ATOM 702 C CA . LYS A 1 87 ? -6.395 -0.663 -6.190 1.00 97.81 87 LYS A CA 1
ATOM 703 C C . LYS A 1 87 ? -6.500 -0.901 -4.690 1.00 97.81 87 LYS A C 1
ATOM 705 O O . LYS A 1 87 ? -5.544 -1.328 -4.045 1.00 97.81 87 LYS A O 1
ATOM 710 N N . VAL A 1 88 ? -7.686 -0.636 -4.151 1.00 98.25 88 VAL A N 1
ATOM 711 C CA . VAL A 1 88 ? -8.046 -0.933 -2.761 1.00 98.25 88 VAL A CA 1
ATOM 712 C C . VAL A 1 88 ? -8.708 -2.307 -2.723 1.00 98.25 88 VAL A C 1
ATOM 714 O O . VAL A 1 88 ? -9.840 -2.461 -3.175 1.00 98.25 88 VAL A O 1
ATOM 717 N N . LEU A 1 89 ? -7.992 -3.299 -2.210 1.00 98.44 89 LEU A N 1
ATOM 718 C CA . LEU A 1 89 ? -8.399 -4.701 -2.166 1.00 98.44 89 LEU A CA 1
ATOM 719 C C . LEU A 1 89 ? -8.872 -5.082 -0.762 1.00 98.44 89 LEU A C 1
ATOM 721 O O . LEU A 1 89 ? -8.281 -4.674 0.241 1.00 98.44 89 LEU A O 1
ATOM 725 N N . LYS A 1 90 ? -9.925 -5.891 -0.695 1.00 98.50 90 LYS A N 1
ATOM 726 C CA . LYS A 1 90 ? -10.590 -6.335 0.533 1.00 98.50 90 LYS A CA 1
ATOM 727 C C . LYS A 1 90 ? -10.708 -7.856 0.569 1.00 98.50 90 LYS A C 1
ATOM 729 O O . LYS A 1 90 ? -10.407 -8.562 -0.395 1.00 98.50 90 LYS A O 1
ATOM 734 N N . ASN A 1 91 ? -11.159 -8.376 1.708 1.00 98.56 91 ASN A N 1
ATOM 735 C CA . ASN A 1 91 ? -11.454 -9.797 1.850 1.00 98.56 91 ASN A CA 1
ATOM 736 C C . ASN A 1 91 ? -12.430 -10.284 0.759 1.00 98.56 91 ASN A C 1
ATOM 738 O O . ASN A 1 91 ? -13.494 -9.699 0.566 1.00 98.56 91 ASN A O 1
ATOM 742 N N . GLY A 1 92 ? -12.088 -11.385 0.091 1.00 98.44 92 GLY A N 1
ATOM 743 C CA . GLY A 1 92 ? -12.880 -11.992 -0.978 1.00 98.44 92 GLY A CA 1
ATOM 744 C C . GLY A 1 92 ? -12.595 -11.464 -2.388 1.00 98.44 92 GLY A C 1
ATOM 745 O O . GLY A 1 92 ? -13.060 -12.086 -3.348 1.00 98.44 92 GLY A O 1
ATOM 746 N N . ASP A 1 93 ? -11.819 -10.386 -2.531 1.00 98.56 93 ASP A N 1
ATOM 747 C CA . ASP A 1 93 ? -11.412 -9.877 -3.842 1.00 98.56 93 ASP A CA 1
ATOM 748 C C . ASP A 1 93 ? -10.416 -10.822 -4.528 1.00 98.56 93 ASP A C 1
ATOM 750 O O . ASP A 1 93 ? -9.713 -11.614 -3.890 1.00 98.56 93 ASP A O 1
ATOM 754 N N . LEU A 1 94 ? -10.346 -10.726 -5.856 1.00 97.94 94 LEU A N 1
ATOM 755 C CA . LEU A 1 94 ? -9.284 -11.358 -6.633 1.00 97.94 94 LEU A CA 1
ATOM 756 C C . LEU A 1 94 ? -8.006 -10.507 -6.544 1.00 97.94 94 LEU A C 1
ATOM 758 O O . LEU A 1 94 ? -8.098 -9.277 -6.662 1.00 97.94 94 LEU A O 1
ATOM 762 N N . PRO A 1 95 ? -6.817 -11.123 -6.388 1.00 96.12 95 PRO A N 1
ATOM 763 C CA . PRO A 1 95 ? -5.563 -10.391 -6.535 1.00 96.12 95 PRO A CA 1
ATOM 764 C C . PRO A 1 95 ? -5.466 -9.773 -7.946 1.00 96.12 95 PRO A C 1
ATOM 766 O O . PRO A 1 95 ? -6.091 -10.291 -8.880 1.00 96.12 95 PRO A O 1
ATOM 769 N N . PRO A 1 96 ? -4.718 -8.667 -8.138 1.00 94.12 96 PRO A N 1
ATOM 770 C CA . PRO A 1 96 ? -4.444 -8.141 -9.472 1.00 94.12 96 PRO A CA 1
ATOM 771 C C . PRO A 1 96 ? -3.834 -9.232 -10.355 1.00 94.12 96 PRO A C 1
ATOM 773 O O . PRO A 1 96 ? -2.970 -9.977 -9.904 1.00 94.12 96 PRO A O 1
ATOM 776 N N . ASN A 1 97 ? -4.311 -9.343 -11.593 1.00 90.00 97 ASN A N 1
ATOM 777 C CA . ASN A 1 97 ? -3.879 -10.363 -12.550 1.00 90.00 97 ASN A CA 1
ATOM 778 C C . ASN A 1 97 ? -2.961 -9.799 -13.644 1.00 90.00 97 ASN A C 1
ATOM 780 O O . ASN A 1 97 ? -2.694 -10.490 -14.625 1.00 90.00 97 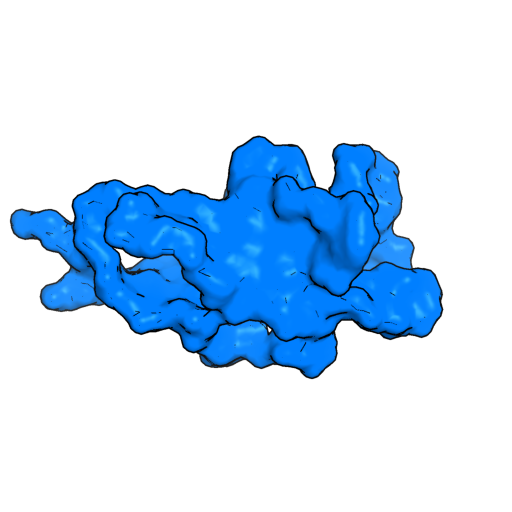ASN A O 1
ATOM 784 N N . ASN A 1 98 ? -2.514 -8.550 -13.495 1.00 88.75 98 ASN A N 1
ATOM 785 C CA . ASN A 1 98 ? -1.516 -7.949 -14.363 1.00 88.75 98 ASN A CA 1
ATOM 786 C C . ASN A 1 98 ? -0.237 -8.793 -14.305 1.00 88.75 98 ASN A C 1
ATOM 788 O O . ASN A 1 98 ? 0.242 -9.136 -13.221 1.00 88.75 98 ASN A O 1
ATOM 792 N N . ALA A 1 99 ? 0.290 -9.153 -15.473 1.00 85.31 99 ALA A N 1
ATOM 793 C CA . ALA A 1 99 ? 1.621 -9.732 -15.552 1.00 85.31 99 ALA A CA 1
ATOM 794 C C . ALA A 1 99 ? 2.647 -8.665 -15.160 1.00 85.31 99 ALA A C 1
ATOM 796 O O . ALA A 1 99 ? 2.429 -7.485 -15.429 1.00 85.31 99 ALA A O 1
ATOM 797 N N . ALA A 1 100 ? 3.755 -9.087 -14.558 1.00 85.19 100 ALA A N 1
ATOM 798 C CA . ALA A 1 100 ? 4.858 -8.176 -14.313 1.00 85.19 100 ALA A CA 1
ATOM 799 C C . ALA A 1 100 ? 5.453 -7.699 -15.650 1.00 85.19 100 ALA A C 1
ATOM 801 O O . ALA A 1 100 ? 5.508 -8.469 -16.618 1.00 85.19 100 ALA A O 1
ATOM 802 N N . GLY A 1 101 ? 5.902 -6.446 -15.706 1.00 82.50 101 GLY A N 1
ATOM 803 C CA . G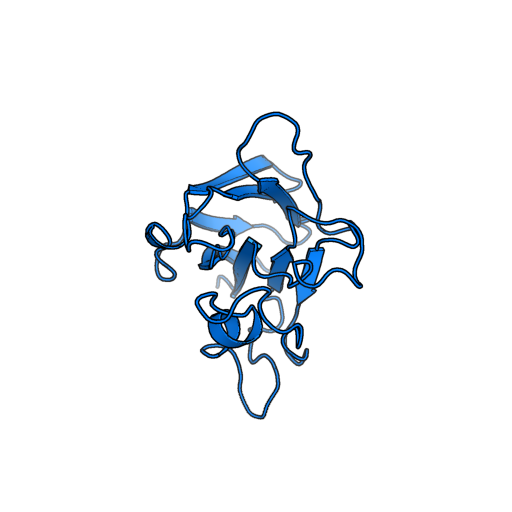LY A 1 101 ? 6.451 -5.856 -16.926 1.00 82.50 101 GLY A CA 1
ATOM 804 C C . GLY A 1 101 ? 7.690 -6.574 -17.483 1.00 82.50 101 GLY A C 1
ATOM 805 O O . GLY A 1 101 ? 7.888 -6.597 -18.699 1.00 82.50 101 GLY A O 1
ATOM 806 N N . TYR A 1 102 ? 8.496 -7.198 -16.619 1.00 86.69 102 TYR A N 1
ATOM 807 C CA . TYR A 1 102 ? 9.667 -8.002 -16.987 1.00 86.69 102 TYR A CA 1
ATOM 808 C C . TYR A 1 102 ? 9.723 -9.325 -16.212 1.00 86.69 102 TYR A C 1
ATOM 810 O O . TYR A 1 102 ? 9.231 -9.432 -15.094 1.00 86.69 102 TYR A O 1
ATOM 818 N N . SER A 1 103 ? 10.386 -10.344 -16.768 1.00 87.88 103 SER A N 1
ATOM 819 C CA . SER A 1 103 ? 10.407 -11.703 -16.197 1.00 87.88 103 SER A CA 1
ATOM 820 C C . SER A 1 103 ? 11.099 -11.831 -14.836 1.00 87.88 103 SER A C 1
ATOM 822 O O . SER A 1 103 ? 10.895 -12.825 -14.147 1.00 87.88 103 SER A O 1
ATOM 824 N N . HIS A 1 104 ? 11.961 -10.882 -14.464 1.00 88.69 104 HIS A N 1
ATOM 825 C CA . HIS A 1 104 ? 12.631 -10.856 -13.157 1.00 88.69 104 HIS A CA 1
ATOM 826 C C . HIS A 1 104 ? 11.803 -10.172 -12.066 1.00 88.69 104 HIS A C 1
ATOM 828 O O . HIS A 1 104 ? 12.182 -10.223 -10.898 1.00 88.69 104 HIS A O 1
ATOM 834 N N . GLN A 1 105 ? 10.712 -9.498 -12.431 1.00 91.62 105 GLN A N 1
ATOM 835 C CA . GLN A 1 105 ? 9.870 -8.779 -11.487 1.00 91.62 105 GLN A CA 1
ATOM 836 C C . GLN A 1 105 ? 8.904 -9.729 -10.782 1.00 91.62 105 GLN A C 1
ATOM 838 O O . GLN A 1 105 ? 8.371 -10.664 -11.375 1.00 91.62 105 GLN A O 1
ATOM 843 N N . THR A 1 106 ? 8.667 -9.461 -9.498 1.00 93.88 106 THR A N 1
ATOM 844 C CA . THR A 1 106 ? 7.629 -10.145 -8.722 1.00 93.88 106 THR A CA 1
ATOM 845 C C . THR A 1 106 ? 6.298 -9.456 -8.968 1.00 93.88 106 THR A C 1
ATOM 847 O O . THR A 1 106 ? 6.145 -8.295 -8.595 1.00 93.88 106 THR A O 1
ATOM 850 N N . SER A 1 107 ? 5.338 -10.182 -9.539 1.00 95.56 107 SER A N 1
ATOM 851 C CA . SER A 1 107 ? 3.989 -9.672 -9.791 1.00 95.56 107 SER A CA 1
ATOM 852 C C . SER A 1 107 ? 3.252 -9.296 -8.503 1.00 95.56 107 SER A C 1
ATOM 854 O O . SER A 1 107 ? 3.472 -9.875 -7.431 1.00 95.56 107 SER A O 1
ATOM 856 N N . ALA A 1 108 ? 2.269 -8.398 -8.609 1.00 96.31 108 ALA A N 1
ATOM 857 C CA . ALA A 1 108 ? 1.356 -8.119 -7.501 1.00 96.31 108 ALA A CA 1
ATOM 858 C C . ALA A 1 108 ? 0.668 -9.399 -6.979 1.00 96.31 108 ALA A C 1
ATOM 860 O O . ALA A 1 108 ? 0.534 -9.584 -5.770 1.00 96.31 108 ALA A O 1
ATOM 861 N N . ALA A 1 109 ? 0.281 -10.326 -7.863 1.00 96.12 109 ALA A N 1
ATOM 862 C CA . ALA A 1 109 ? -0.296 -11.612 -7.465 1.00 96.12 109 ALA A CA 1
ATOM 863 C C . ALA A 1 109 ? 0.668 -12.461 -6.617 1.00 96.12 109 ALA A C 1
ATOM 865 O O . ALA A 1 109 ? 0.243 -13.096 -5.649 1.00 96.12 109 ALA A O 1
ATOM 866 N N . GLU A 1 110 ? 1.959 -12.464 -6.949 1.00 96.62 110 GLU A N 1
ATOM 867 C CA . GLU A 1 110 ? 2.979 -13.204 -6.204 1.00 96.62 110 GLU A CA 1
ATOM 868 C C . GLU A 1 110 ? 3.231 -12.610 -4.820 1.00 96.62 110 GLU A C 1
ATOM 870 O O . GLU A 1 110 ? 3.270 -13.370 -3.848 1.00 96.62 110 GLU A O 1
ATOM 875 N N . PHE A 1 111 ? 3.301 -11.280 -4.698 1.00 97.50 111 PHE A N 1
ATOM 876 C CA . PHE A 1 111 ? 3.364 -10.610 -3.392 1.00 97.50 111 PHE A CA 1
ATOM 877 C C . PHE A 1 111 ? 2.159 -10.957 -2.510 1.00 97.50 111 PHE A C 1
ATOM 879 O O . PHE A 1 111 ? 2.290 -11.130 -1.298 1.00 97.50 111 PHE A O 1
ATOM 886 N N . LEU A 1 112 ? 0.975 -11.091 -3.112 1.00 97.75 112 LEU A N 1
ATOM 887 C CA . LEU A 1 112 ? -0.267 -11.378 -2.396 1.00 97.75 112 LEU A CA 1
ATOM 888 C C . LEU A 1 112 ? -0.503 -12.863 -2.116 1.00 97.75 112 LEU A C 1
ATOM 890 O O . LEU A 1 112 ? -1.405 -13.186 -1.342 1.00 97.75 112 LEU A O 1
ATOM 894 N N . ARG A 1 113 ? 0.304 -13.769 -2.678 1.00 97.44 113 ARG A N 1
ATOM 895 C CA . ARG A 1 113 ? 0.143 -15.226 -2.543 1.00 97.44 113 ARG A CA 1
ATOM 896 C C . ARG A 1 113 ? -0.048 -15.709 -1.096 1.00 97.44 113 ARG A C 1
ATOM 898 O O . ARG A 1 113 ? -0.933 -16.541 -0.897 1.00 97.44 113 ARG A O 1
ATOM 905 N N . PRO A 1 114 ? 0.682 -15.208 -0.074 1.00 97.81 114 PRO A N 1
ATOM 906 C CA . PRO A 1 114 ? 0.473 -15.628 1.318 1.00 97.81 114 PRO A CA 1
ATOM 907 C C . PRO A 1 114 ? -0.920 -15.299 1.874 1.00 97.81 114 PRO A C 1
ATOM 909 O O . PRO A 1 114 ? -1.340 -15.873 2.876 1.00 97.81 114 PRO A O 1
ATOM 912 N N . TYR A 1 115 ? -1.636 -14.375 1.232 1.00 97.94 115 TYR A N 1
ATOM 913 C CA . TYR A 1 115 ? -2.956 -13.899 1.631 1.00 97.94 115 TYR A CA 1
ATOM 914 C C . TYR A 1 115 ? -4.073 -14.451 0.747 1.00 97.94 115 TYR A C 1
ATOM 916 O O . TYR A 1 115 ? -5.208 -14.001 0.864 1.00 97.94 115 TYR A O 1
ATOM 924 N N . VAL A 1 116 ? -3.789 -15.412 -0.136 1.00 98.12 116 VAL A N 1
ATOM 925 C CA . VAL A 1 116 ? -4.782 -16.014 -1.030 1.00 98.12 116 VAL A CA 1
ATOM 926 C C . VAL A 1 116 ? -5.195 -17.393 -0.517 1.00 98.12 116 VAL A C 1
ATOM 928 O O . VAL A 1 116 ? -4.365 -18.265 -0.272 1.00 98.12 116 VAL A O 1
ATOM 931 N N . LYS A 1 117 ? -6.506 -17.625 -0.420 1.00 98.25 117 LYS A N 1
ATOM 932 C CA . LYS A 1 117 ? -7.109 -18.938 -0.163 1.00 98.25 117 LYS A CA 1
ATOM 933 C C . LYS A 1 117 ? -8.224 -19.177 -1.171 1.00 98.25 117 LYS A C 1
ATOM 935 O O . LYS A 1 117 ? -9.102 -18.336 -1.341 1.00 98.25 117 LYS A O 1
ATOM 940 N N . ASN A 1 118 ? -8.207 -20.332 -1.838 1.00 97.00 118 ASN A N 1
ATOM 941 C CA . ASN A 1 118 ? -9.191 -20.690 -2.869 1.00 97.00 118 ASN A CA 1
ATOM 942 C C . ASN A 1 118 ? -9.313 -19.624 -3.982 1.00 97.00 118 ASN A C 1
ATOM 944 O O . ASN A 1 118 ? -10.413 -19.281 -4.409 1.00 97.00 118 ASN A O 1
ATOM 948 N N . GLY A 1 119 ? -8.177 -19.058 -4.407 1.00 96.50 119 GLY A N 1
ATOM 949 C CA . GLY A 1 119 ? -8.105 -18.064 -5.485 1.00 96.50 119 GLY A CA 1
ATOM 950 C C . GLY A 1 119 ? -8.552 -16.645 -5.114 1.00 96.50 119 GLY A C 1
ATOM 951 O O . GLY A 1 119 ? -8.515 -15.766 -5.968 1.00 96.50 119 GLY A O 1
ATOM 952 N N . LYS A 1 120 ? -8.953 -16.400 -3.862 1.00 98.38 120 LYS A N 1
ATOM 953 C CA . LYS A 1 120 ? -9.391 -15.087 -3.369 1.00 98.38 120 LYS A CA 1
ATOM 954 C C . LYS A 1 120 ? -8.561 -14.639 -2.179 1.00 98.38 120 LYS A C 1
ATOM 956 O O . LYS A 1 120 ? -8.022 -15.473 -1.451 1.00 98.38 120 LYS A O 1
ATOM 961 N N . LEU A 1 121 ? -8.487 -13.332 -1.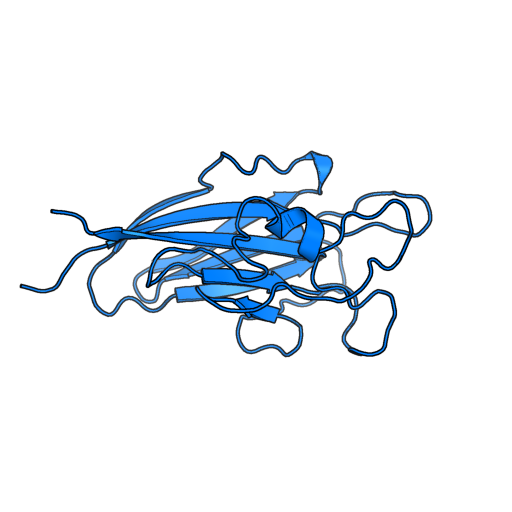958 1.00 98.50 121 LEU A N 1
ATOM 962 C CA . LEU A 1 121 ? -7.857 -12.770 -0.770 1.00 98.50 121 LEU A CA 1
ATOM 963 C C . LEU A 1 121 ? -8.619 -13.205 0.489 1.00 98.50 121 LEU A C 1
ATOM 965 O O . LEU A 1 121 ? -9.829 -13.016 0.588 1.00 98.50 121 LEU A O 1
ATOM 969 N N . ALA A 1 122 ? -7.902 -13.791 1.441 1.00 98.38 122 ALA A N 1
ATOM 970 C CA . ALA A 1 122 ? -8.384 -14.223 2.744 1.00 98.38 122 ALA A CA 1
ATOM 971 C C . ALA A 1 122 ? -7.860 -13.256 3.811 1.00 98.38 122 ALA A C 1
ATOM 973 O O . ALA A 1 122 ? -6.817 -13.482 4.427 1.00 98.38 122 ALA A O 1
ATOM 974 N N . LEU A 1 123 ? -8.580 -12.151 3.989 1.00 98.38 123 LEU A N 1
ATOM 975 C CA . LEU A 1 123 ? -8.222 -11.058 4.893 1.00 98.38 123 LEU A CA 1
ATOM 976 C C . LEU A 1 123 ? -9.241 -10.945 6.036 1.00 98.38 123 LEU A C 1
ATOM 978 O O . LEU A 1 123 ? -10.347 -11.487 5.963 1.00 98.38 123 LEU A O 1
ATOM 982 N N . GLY A 1 124 ? -8.892 -10.219 7.099 1.00 97.75 124 GLY A N 1
ATOM 983 C CA . GLY A 1 124 ? -9.861 -9.821 8.116 1.00 97.75 124 GLY A CA 1
ATOM 984 C C . GLY A 1 124 ? -11.018 -8.999 7.520 1.00 97.75 124 GLY A C 1
ATOM 985 O O . GLY A 1 124 ? -10.885 -8.407 6.450 1.00 97.75 124 GLY A O 1
ATOM 986 N N . PRO A 1 125 ? -12.171 -8.914 8.207 1.00 95.69 125 PRO A N 1
ATOM 987 C CA . PRO A 1 125 ? -13.375 -8.265 7.672 1.00 95.69 125 PRO A CA 1
ATOM 988 C C . PRO A 1 125 ? -13.211 -6.765 7.385 1.00 95.69 125 PRO A C 1
ATOM 990 O O . PRO A 1 125 ? -13.996 -6.205 6.625 1.00 95.69 125 PRO A O 1
ATOM 993 N N . LEU A 1 126 ? -12.224 -6.119 8.007 1.00 95.94 126 LEU A N 1
ATOM 994 C CA . LEU A 1 126 ? -11.895 -4.708 7.798 1.00 95.94 126 LEU A CA 1
ATOM 995 C C . LEU A 1 126 ? -10.496 -4.514 7.206 1.00 95.94 126 LEU A C 1
ATOM 997 O O . LEU A 1 126 ? -10.124 -3.381 6.924 1.00 95.94 126 LEU A O 1
ATOM 1001 N N . ASP A 1 127 ? -9.731 -5.592 7.031 1.00 98.44 127 ASP A N 1
ATOM 1002 C CA . ASP A 1 127 ? -8.382 -5.528 6.481 1.00 98.44 127 ASP A CA 1
ATOM 1003 C C . ASP A 1 127 ? -8.432 -5.035 5.034 1.00 98.44 127 ASP A C 1
ATOM 1005 O O . ASP A 1 127 ? -9.328 -5.386 4.258 1.00 98.44 127 ASP A O 1
ATOM 1009 N N . VAL A 1 128 ? -7.443 -4.223 4.675 1.00 98.38 128 VAL A N 1
ATOM 1010 C CA . VAL A 1 128 ? -7.335 -3.611 3.353 1.00 98.38 128 VAL A CA 1
ATOM 1011 C C . VAL A 1 128 ? -5.912 -3.741 2.847 1.00 98.38 128 VAL A C 1
ATOM 1013 O O . VAL A 1 128 ? -4.954 -3.526 3.590 1.00 98.38 128 VAL A O 1
ATOM 1016 N N . ILE A 1 129 ? -5.786 -4.034 1.558 1.00 98.75 129 ILE A N 1
ATOM 1017 C CA . ILE A 1 129 ? -4.531 -3.929 0.826 1.00 98.75 129 ILE A CA 1
ATOM 1018 C C . ILE A 1 129 ? -4.627 -2.770 -0.165 1.00 98.75 129 ILE A C 1
ATOM 1020 O O . ILE A 1 129 ? -5.587 -2.682 -0.927 1.00 98.75 129 ILE A O 1
ATOM 1024 N N . TYR A 1 130 ? -3.623 -1.900 -0.174 1.00 98.69 130 TYR A N 1
ATOM 1025 C CA . TYR A 1 130 ? -3.417 -0.911 -1.229 1.00 98.69 130 TYR A CA 1
ATOM 1026 C C . TYR A 1 130 ? -2.334 -1.439 -2.161 1.00 98.69 130 TYR A C 1
ATOM 1028 O O . TYR A 1 130 ? -1.205 -1.615 -1.715 1.00 98.69 130 TYR A O 1
ATOM 1036 N N . ALA A 1 131 ? -2.677 -1.701 -3.419 1.00 98.44 131 ALA A N 1
ATOM 1037 C CA . ALA A 1 131 ? -1.733 -2.061 -4.473 1.00 98.44 131 ALA A CA 1
ATOM 1038 C C . ALA A 1 131 ? -1.675 -0.907 -5.474 1.00 98.44 131 ALA A C 1
ATOM 1040 O O . ALA A 1 131 ? -2.712 -0.524 -6.020 1.00 98.44 131 ALA A O 1
ATOM 1041 N N . ALA A 1 132 ? -0.503 -0.308 -5.658 1.00 98.31 132 ALA A N 1
ATOM 1042 C CA . ALA A 1 132 ? -0.354 0.908 -6.441 1.00 98.31 132 ALA A CA 1
ATOM 1043 C C . ALA A 1 132 ? 0.634 0.739 -7.592 1.00 98.31 132 ALA A C 1
ATOM 1045 O O . ALA A 1 132 ? 1.650 0.068 -7.451 1.00 98.31 132 ALA A O 1
ATOM 1046 N N . GLU A 1 133 ? 0.319 1.410 -8.694 1.00 97.75 133 GLU A N 1
ATOM 1047 C CA . GLU A 1 133 ? 1.180 1.697 -9.835 1.00 97.75 133 GLU A CA 1
ATOM 1048 C C . GLU A 1 133 ? 1.656 3.153 -9.727 1.00 97.75 133 GLU A C 1
ATOM 1050 O O . GLU A 1 133 ? 0.835 4.069 -9.659 1.00 97.75 133 GLU A O 1
ATOM 1055 N N . LEU A 1 134 ? 2.963 3.394 -9.706 1.00 97.69 134 LEU A N 1
ATOM 1056 C CA . LEU A 1 134 ? 3.567 4.699 -9.428 1.00 97.69 134 LEU A CA 1
ATOM 1057 C C . LEU A 1 134 ? 4.331 5.281 -10.621 1.00 97.69 134 LEU A C 1
ATOM 1059 O O . LEU A 1 134 ? 4.754 6.441 -10.547 1.00 97.69 134 LEU A O 1
ATOM 1063 N N . THR A 1 135 ? 4.517 4.514 -11.695 1.00 95.25 135 THR A N 1
ATOM 1064 C CA . THR A 1 135 ? 5.343 4.906 -12.842 1.00 95.25 135 THR A CA 1
ATOM 1065 C C . THR A 1 135 ? 4.546 5.128 -14.129 1.00 95.25 135 THR A C 1
ATOM 1067 O O . THR A 1 135 ? 4.940 5.972 -14.936 1.00 95.25 135 THR A O 1
ATOM 1070 N N . HIS A 1 136 ? 3.382 4.491 -14.291 1.00 93.38 136 HIS A N 1
ATOM 1071 C CA . HIS A 1 136 ? 2.551 4.592 -15.498 1.00 93.38 136 HIS A CA 1
ATOM 1072 C C . HIS A 1 136 ? 1.100 4.982 -15.197 1.00 93.38 136 HIS A C 1
ATOM 1074 O O . HIS A 1 136 ? 0.484 4.489 -14.265 1.00 93.38 136 HIS A O 1
ATOM 1080 N N . SER A 1 137 ? 0.493 5.839 -16.023 1.00 90.88 137 SER A N 1
ATOM 1081 C CA . SER A 1 137 ? -0.934 6.205 -15.906 1.00 90.88 137 SER A CA 1
ATOM 1082 C C . SER A 1 137 ? -1.846 5.477 -16.901 1.00 90.88 137 SER A C 1
ATOM 1084 O O . SER A 1 137 ? -3.061 5.441 -16.718 1.00 90.88 137 SER A O 1
ATOM 1086 N N . ASN A 1 138 ? -1.278 4.894 -17.961 1.00 92.19 138 ASN A N 1
ATOM 1087 C CA . ASN A 1 138 ? -2.019 4.110 -18.944 1.00 92.19 138 ASN A CA 1
ATOM 1088 C C . ASN A 1 138 ? -2.129 2.657 -18.471 1.00 92.19 138 ASN A C 1
ATOM 1090 O O . ASN A 1 138 ? -1.136 1.936 -18.485 1.00 92.19 138 ASN A O 1
ATOM 1094 N N . SER A 1 139 ? -3.340 2.211 -18.136 1.00 91.06 139 SER A N 1
ATOM 1095 C CA . SER A 1 139 ? -3.606 0.849 -17.652 1.00 91.06 139 SER A CA 1
ATOM 1096 C C . SER A 1 139 ? -3.335 -0.262 -18.670 1.00 91.06 139 SER A C 1
ATOM 1098 O O . SER A 1 139 ? -3.326 -1.430 -18.303 1.00 91.06 139 SER A O 1
ATOM 1100 N N . ASN A 1 140 ? -3.151 0.082 -19.948 1.00 90.81 140 ASN A N 1
ATOM 1101 C CA . ASN A 1 140 ? -2.777 -0.867 -20.998 1.00 90.81 140 ASN A CA 1
ATOM 1102 C C . ASN A 1 140 ? -1.255 -0.948 -21.203 1.00 90.81 140 ASN A C 1
ATOM 1104 O O . ASN A 1 140 ? -0.793 -1.691 -22.067 1.00 90.81 140 ASN A O 1
ATOM 1108 N N . HIS A 1 141 ? -0.471 -0.148 -20.473 1.00 92.06 141 HIS A N 1
ATOM 1109 C CA . HIS A 1 141 ? 0.983 -0.226 -20.521 1.00 92.06 141 HIS A CA 1
ATOM 1110 C C . HIS A 1 141 ? 1.457 -1.481 -19.784 1.00 92.06 141 HIS A C 1
ATOM 1112 O O . HIS A 1 141 ? 0.942 -1.798 -18.718 1.00 92.06 141 HIS A O 1
ATOM 1118 N N . TYR A 1 142 ? 2.457 -2.181 -20.322 1.00 87.56 142 TYR A N 1
ATOM 1119 C CA . TYR A 1 142 ? 2.970 -3.415 -19.712 1.00 87.56 142 TYR A CA 1
ATOM 1120 C C . TYR A 1 142 ? 3.563 -3.187 -18.314 1.00 87.56 142 TYR A C 1
ATOM 1122 O O . TYR A 1 142 ? 3.517 -4.075 -17.478 1.00 87.56 142 TYR A O 1
ATOM 1130 N N . GLY A 1 143 ? 4.091 -1.986 -18.067 1.00 88.44 143 GLY A N 1
ATOM 1131 C CA . GLY A 1 143 ? 4.551 -1.549 -16.750 1.00 88.44 143 GLY A CA 1
ATOM 1132 C C . GLY A 1 143 ? 3.453 -0.976 -15.853 1.00 88.44 143 GLY A C 1
ATOM 1133 O O . GLY A 1 143 ? 3.797 -0.374 -14.855 1.00 88.44 143 GLY A O 1
ATOM 1134 N N . PHE A 1 144 ? 2.168 -1.065 -16.226 1.00 93.94 144 PHE A N 1
ATOM 1135 C CA . PHE A 1 144 ? 1.054 -0.832 -15.305 1.00 93.94 144 PHE A CA 1
ATOM 1136 C C . PHE A 1 144 ? 0.660 -2.184 -14.707 1.00 93.94 144 PHE A C 1
ATOM 1138 O O . PHE A 1 144 ? -0.193 -2.903 -15.244 1.00 93.94 144 PHE A O 1
ATOM 1145 N N . ASP A 1 145 ? 1.310 -2.558 -13.611 1.00 93.00 145 ASP A N 1
ATOM 1146 C CA . ASP A 1 145 ? 1.182 -3.897 -13.026 1.00 93.00 145 ASP A CA 1
ATOM 1147 C C . ASP A 1 145 ? 0.823 -3.897 -11.531 1.00 93.00 145 ASP A C 1
ATOM 1149 O O . ASP A 1 145 ? 0.588 -4.958 -10.946 1.00 93.00 145 ASP A O 1
ATOM 1153 N N . LEU A 1 146 ? 0.627 -2.704 -10.947 1.00 96.62 146 LEU A N 1
ATOM 1154 C CA . LEU A 1 146 ? 0.121 -2.488 -9.582 1.00 96.62 146 LEU A CA 1
ATOM 1155 C C . LEU A 1 146 ? 1.023 -3.082 -8.486 1.00 96.62 146 LEU A C 1
ATOM 1157 O O . LEU A 1 146 ? 0.556 -3.335 -7.370 1.00 96.62 146 LEU A O 1
ATOM 1161 N N . GLN A 1 147 ? 2.302 -3.313 -8.786 1.00 96.50 147 GLN A N 1
ATOM 1162 C CA . GLN A 1 147 ? 3.266 -3.892 -7.847 1.00 96.50 147 GLN A CA 1
ATOM 1163 C C . GLN A 1 147 ? 4.263 -2.865 -7.285 1.00 96.50 147 GLN A C 1
ATOM 1165 O O . GLN A 1 147 ? 5.062 -3.201 -6.408 1.00 96.50 147 GLN A O 1
ATOM 1170 N N . ASP A 1 148 ? 4.218 -1.614 -7.751 1.00 97.44 148 ASP A N 1
ATOM 1171 C CA . ASP A 1 148 ? 5.178 -0.568 -7.386 1.00 97.44 148 ASP A CA 1
ATOM 1172 C C . ASP A 1 148 ? 5.193 -0.281 -5.880 1.00 97.44 148 ASP A C 1
ATOM 1174 O O . ASP A 1 148 ? 6.251 -0.058 -5.291 1.00 97.44 148 ASP A O 1
ATOM 1178 N N . THR A 1 149 ? 4.037 -0.337 -5.216 1.00 98.31 149 THR A N 1
ATOM 1179 C CA . THR A 1 149 ? 3.986 -0.487 -3.757 1.00 98.31 149 THR A CA 1
ATOM 1180 C C . THR A 1 149 ? 2.722 -1.208 -3.311 1.00 98.31 149 THR A C 1
ATOM 1182 O O . THR A 1 149 ? 1.621 -0.916 -3.780 1.00 98.31 149 THR A O 1
ATOM 1185 N N . ILE A 1 150 ? 2.884 -2.150 -2.380 1.00 98.56 150 ILE A N 1
ATOM 1186 C CA . ILE A 1 150 ? 1.790 -2.927 -1.802 1.00 98.56 150 ILE A CA 1
ATOM 1187 C C . ILE A 1 150 ? 1.838 -2.802 -0.281 1.00 98.56 150 ILE A C 1
ATOM 1189 O O . ILE A 1 150 ? 2.807 -3.218 0.357 1.00 98.56 150 ILE A O 1
ATOM 1193 N N . ILE A 1 151 ? 0.780 -2.252 0.313 1.00 98.56 151 ILE A N 1
ATOM 1194 C CA . ILE A 1 151 ? 0.635 -2.069 1.764 1.00 98.56 151 ILE A CA 1
ATOM 1195 C C . ILE A 1 151 ? -0.547 -2.875 2.264 1.00 98.56 151 ILE A C 1
ATOM 1197 O O . ILE A 1 151 ? -1.623 -2.815 1.676 1.00 98.56 151 ILE A O 1
ATOM 1201 N N . LEU A 1 152 ? -0.372 -3.555 3.394 1.00 98.75 152 LEU A N 1
ATOM 1202 C CA . LEU A 1 152 ? -1.448 -4.200 4.133 1.00 98.75 152 LEU A CA 1
ATOM 1203 C C . LEU A 1 152 ? -1.724 -3.471 5.440 1.00 98.75 152 LEU A C 1
ATOM 1205 O O . LEU A 1 152 ? -0.833 -3.291 6.274 1.00 98.75 152 LEU A O 1
ATOM 1209 N N . VAL A 1 153 ? -2.991 -3.109 5.610 1.00 98.69 153 VAL A N 1
ATOM 1210 C CA . VAL A 1 153 ? -3.558 -2.547 6.829 1.00 98.69 153 VAL A CA 1
ATOM 1211 C C . VAL A 1 153 ? -4.458 -3.597 7.468 1.00 98.69 153 VAL A C 1
ATOM 1213 O O . VAL A 1 153 ? -5.465 -4.000 6.883 1.00 98.69 153 VAL A O 1
ATOM 1216 N N . ARG A 1 154 ? -4.090 -4.040 8.670 1.00 98.50 154 ARG A N 1
ATOM 1217 C CA . ARG A 1 154 ? -4.850 -5.008 9.463 1.00 98.50 154 ARG A CA 1
ATOM 1218 C C . ARG A 1 154 ? -5.611 -4.342 10.588 1.00 98.50 154 ARG A C 1
ATOM 1220 O O . ARG A 1 154 ? -5.078 -3.449 11.245 1.00 98.50 154 ARG A O 1
ATOM 1227 N N . PHE A 1 155 ? -6.811 -4.840 10.858 1.00 97.31 155 PHE A N 1
ATOM 1228 C CA . PHE A 1 155 ? -7.665 -4.377 11.941 1.00 97.31 155 PHE A CA 1
ATOM 1229 C C . PHE A 1 155 ? -8.053 -5.532 12.849 1.00 97.31 155 PHE A C 1
ATOM 1231 O O . PHE A 1 155 ? -8.647 -6.524 12.427 1.00 97.31 155 PHE A O 1
ATOM 1238 N N . THR A 1 156 ? -7.799 -5.363 14.140 1.00 96.62 156 THR A N 1
ATOM 1239 C CA . THR A 1 156 ? -8.251 -6.301 15.170 1.00 96.62 156 THR A CA 1
ATOM 1240 C C . THR A 1 156 ? -9.069 -5.565 16.218 1.00 96.62 156 THR A C 1
ATOM 1242 O O . THR A 1 156 ? -8.801 -4.408 16.540 1.00 96.62 156 THR A O 1
ATOM 1245 N N . LYS A 1 157 ? -10.117 -6.211 16.735 1.00 94.50 157 LYS A N 1
ATOM 1246 C CA . LYS A 1 157 ? -10.905 -5.633 17.828 1.00 94.50 157 LYS A CA 1
ATOM 1247 C C . LYS A 1 157 ? -10.042 -5.556 19.082 1.00 94.50 157 LYS A C 1
ATOM 1249 O O . LYS A 1 157 ? -9.395 -6.539 19.434 1.00 94.50 157 LYS A O 1
ATOM 1254 N N . VAL A 1 158 ? -10.077 -4.411 19.755 1.00 91.25 158 VAL A N 1
ATOM 1255 C CA . VAL A 1 158 ? -9.523 -4.282 21.105 1.00 91.25 158 VAL A CA 1
ATOM 1256 C C . VAL A 1 158 ? -10.643 -4.605 22.098 1.00 91.25 158 VAL A C 1
ATOM 1258 O O . VAL A 1 158 ? -11.726 -4.028 21.947 1.00 91.25 158 VAL A O 1
ATOM 1261 N N . PRO A 1 159 ? -10.420 -5.525 23.054 1.00 77.56 159 PRO A N 1
ATOM 1262 C CA . PRO A 1 159 ? -11.360 -5.792 24.140 1.00 77.56 159 PRO A CA 1
ATOM 1263 C C . PRO A 1 159 ? -11.737 -4.544 24.956 1.00 77.56 159 PRO A C 1
ATOM 1265 O O . PRO A 1 159 ? -10.919 -3.593 25.056 1.00 77.56 159 PRO A O 1
#

Secondary structure (DSSP, 8-state):
-PPPEEEEEEEEE---B-TT--B--EEEEEEETTTEEEEEEEE-GGG--TT--SEEEEE-TTPPEEEEEEESSTTPPPEETTSTTEEEEETTPPPP-PPPSSTTSPPHHHHHGGGEETTEE---TT-EEEEE--S---TTSTT--S-SEEEEEEEEE--

Sequence (159 aa):
TKTRLRVQVSVIGVGITDQYGREYPARSYIHYSSQGWKHVFTGTGSQVDPTHFYDDRIVEAGETLRFAAKLYMGGYNYFYNESNNVKVLKNGDLPPNNAAGYSHQTSAAEFLRPYVKNGKLALGPLDVIYAAELTHSNSNHYGFDLQDTIILVRFTKVP

Radius of gyration: 15.35 Å; chains: 1; bounding box: 38×35×45 Å

Foldseek 3Di:
DWWKKKKFKFWLFAFDADQVRHWFWKWKWKQKPVPGIDTQDTGTGVPGDRPDTSDIDIDTPPIDMKMWMAGPDPPFDIDICPAPQKDKFFFFAAFQPQDALYPPTQASCNSQVVQDDPRTGHAPRPKIKIQGQHPDNDCPDSSSRSRNTIMIMHIDTDD